Protein AF-A0A5C8MM59-F1 (afdb_monomer_lite)

Foldseek 3Di:
DDFWFWWQDKDDQDADCDDDRGRDRDIDTDGADDPDDDPPDPPNCSHPVVRVVRIDGHD

Radius of gyration: 13.31 Å; chains: 1; bounding box: 32×32×32 Å

Sequence (59 aa):
MAKKIPVLEIFGPTIQGEGMVIGQKTMFVRTAGCDYRCRWCDSAFTWDGSAKEEIRQMT

Structure (mmCIF, N/CA/C/O backbone):
data_AF-A0A5C8MM59-F1
#
_entry.id   AF-A0A5C8MM59-F1
#
loop_
_atom_site.group_PDB
_atom_site.id
_atom_site.type_symbol
_atom_site.label_atom_id
_atom_site.label_alt_id
_atom_site.label_comp_id
_atom_site.label_asym_id
_atom_site.label_entity_id
_atom_site.label_seq_id
_atom_site.pdbx_PDB_ins_code
_atom_site.Cartn_x
_atom_site.Cartn_y
_atom_site.Cartn_z
_atom_site.occupancy
_atom_site.B_iso_or_equiv
_atom_site.auth_seq_id
_atom_site.auth_comp_id
_atom_site.auth_asym_id
_atom_site.auth_atom_id
_atom_site.pdbx_PDB_model_num
ATOM 1 N N . MET A 1 1 ? -23.206 14.163 4.814 1.00 66.25 1 MET A N 1
ATOM 2 C CA . MET A 1 1 ? -22.033 13.609 5.526 1.00 66.25 1 MET A CA 1
ATOM 3 C C . MET A 1 1 ? -21.215 12.805 4.533 1.00 66.25 1 MET A C 1
ATOM 5 O O . MET A 1 1 ? -21.807 12.000 3.823 1.00 66.25 1 MET A O 1
ATOM 9 N N . ALA A 1 2 ? -19.905 13.042 4.441 1.00 75.25 2 ALA A N 1
ATOM 10 C CA . ALA A 1 2 ? -19.022 12.191 3.644 1.00 75.25 2 ALA A CA 1
ATOM 11 C C . ALA A 1 2 ? -18.970 10.783 4.264 1.00 75.25 2 ALA A C 1
ATOM 13 O O . ALA A 1 2 ? -18.985 10.643 5.490 1.00 75.25 2 ALA A O 1
ATOM 14 N N . LYS A 1 3 ? -18.973 9.741 3.427 1.00 87.75 3 LYS A N 1
ATOM 15 C CA . LYS A 1 3 ? -18.802 8.359 3.895 1.00 87.75 3 LYS A CA 1
ATOM 16 C C . LYS A 1 3 ? -17.350 8.164 4.322 1.00 87.75 3 LYS A C 1
ATOM 18 O O . LYS A 1 3 ? -16.451 8.606 3.616 1.00 87.75 3 LYS A O 1
ATOM 23 N N . LYS A 1 4 ? -17.141 7.489 5.453 1.00 94.31 4 LYS A N 1
ATOM 24 C CA . LYS A 1 4 ? -15.795 7.144 5.917 1.00 94.31 4 LYS A CA 1
ATOM 25 C C . LYS A 1 4 ? -15.188 6.055 5.027 1.00 94.31 4 LYS A C 1
ATOM 27 O O . LYS A 1 4 ? -15.898 5.135 4.620 1.00 94.31 4 LYS A O 1
ATOM 32 N N . ILE A 1 5 ? -13.894 6.168 4.747 1.00 96.31 5 ILE A N 1
ATOM 33 C CA . ILE A 1 5 ? -13.099 5.214 3.972 1.00 96.31 5 ILE A CA 1
ATOM 34 C C . ILE A 1 5 ? -12.214 4.418 4.945 1.00 96.31 5 ILE A C 1
ATOM 36 O O . ILE A 1 5 ? -11.505 5.035 5.746 1.00 96.31 5 ILE A O 1
ATOM 40 N N . PRO A 1 6 ? -12.229 3.073 4.896 1.00 97.06 6 PRO A N 1
ATOM 41 C CA . PRO A 1 6 ? -11.352 2.241 5.712 1.00 97.06 6 PRO A CA 1
ATOM 42 C C . PRO A 1 6 ? -9.940 2.225 5.115 1.00 97.06 6 PRO A C 1
ATOM 44 O O . PRO A 1 6 ? -9.663 1.502 4.158 1.00 97.06 6 PRO A O 1
ATOM 47 N N . VAL A 1 7 ? -9.042 3.027 5.676 1.00 97.88 7 VAL A N 1
ATOM 48 C CA . VAL A 1 7 ? -7.642 3.126 5.251 1.00 97.88 7 VAL A CA 1
ATOM 49 C C . VAL A 1 7 ? -6.764 2.312 6.192 1.00 97.88 7 VAL A C 1
ATOM 51 O O . VAL A 1 7 ? -6.865 2.458 7.404 1.00 97.88 7 VAL A O 1
ATOM 54 N N . LEU A 1 8 ? -5.905 1.464 5.638 1.00 97.81 8 LEU A N 1
ATOM 55 C CA . LEU A 1 8 ? -5.001 0.598 6.390 1.00 97.81 8 LEU A CA 1
ATOM 56 C C . LEU A 1 8 ? -3.607 1.222 6.500 1.00 97.81 8 LEU A C 1
ATOM 58 O O . LEU A 1 8 ? -3.070 1.340 7.594 1.00 97.81 8 LEU A O 1
ATOM 62 N N . GLU A 1 9 ? -3.058 1.718 5.392 1.00 97.44 9 GLU A N 1
ATOM 63 C CA . GLU A 1 9 ? -1.773 2.418 5.406 1.00 97.44 9 GLU A CA 1
ATOM 64 C C . GLU A 1 9 ? -1.737 3.586 4.422 1.00 97.44 9 GLU A C 1
ATOM 66 O O . GLU A 1 9 ? -2.355 3.564 3.354 1.00 97.44 9 GLU A O 1
ATOM 71 N N . ILE A 1 10 ? -0.986 4.617 4.806 1.00 97.75 10 ILE A N 1
ATOM 72 C CA . ILE A 1 10 ? -0.629 5.751 3.957 1.00 97.75 10 ILE A CA 1
ATOM 73 C C . ILE A 1 10 ? 0.877 5.925 4.068 1.00 97.75 10 ILE A C 1
ATOM 75 O O . ILE A 1 10 ? 1.390 6.138 5.167 1.00 97.75 10 ILE A O 1
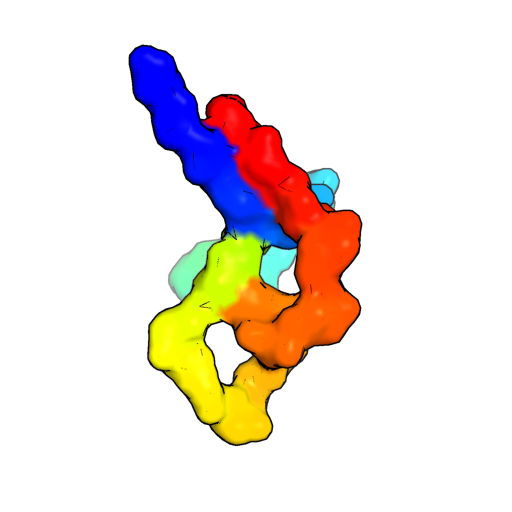ATOM 79 N N . PHE A 1 11 ? 1.582 5.858 2.943 1.00 98.12 11 PHE A N 1
ATOM 80 C CA . PHE A 1 11 ? 3.032 6.004 2.927 1.00 98.12 11 PHE A CA 1
ATOM 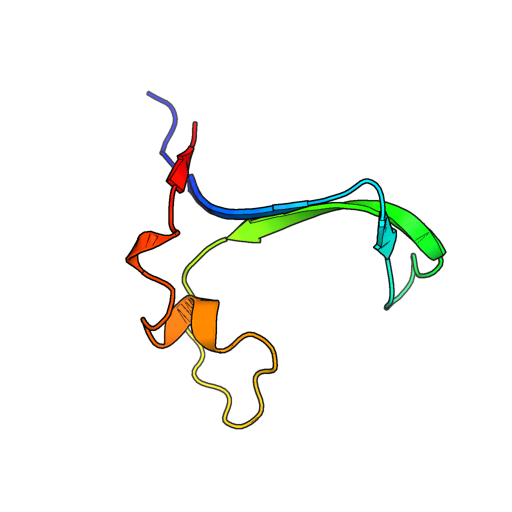81 C C . PHE A 1 11 ? 3.526 6.677 1.649 1.00 98.12 11 PHE A C 1
ATOM 83 O O . PHE A 1 11 ? 2.855 6.712 0.615 1.00 98.12 11 PHE A O 1
ATOM 90 N N . GLY A 1 12 ? 4.725 7.238 1.751 1.00 97.00 12 GLY A N 1
ATOM 91 C CA . GLY A 1 12 ? 5.393 7.972 0.691 1.00 97.00 12 GLY A CA 1
ATOM 92 C C . GLY A 1 12 ? 5.877 9.354 1.151 1.00 97.00 12 GLY A C 1
ATOM 93 O O . GLY A 1 12 ? 5.724 9.704 2.323 1.00 97.00 12 GLY A O 1
ATOM 94 N N . PRO A 1 13 ? 6.461 10.146 0.237 1.00 97.31 13 PRO A N 1
ATOM 95 C CA . PRO A 1 13 ? 6.612 9.838 -1.184 1.00 97.31 13 PRO A CA 1
ATOM 96 C C . PRO A 1 13 ? 7.581 8.672 -1.428 1.00 97.31 13 PRO A C 1
ATOM 98 O O . PRO A 1 13 ? 8.666 8.625 -0.858 1.00 97.31 13 PRO A O 1
ATOM 101 N N . THR A 1 14 ? 7.180 7.735 -2.284 1.00 98.31 14 THR A N 1
ATOM 102 C CA . THR A 1 14 ? 7.991 6.598 -2.753 1.00 98.31 14 THR A CA 1
ATOM 103 C C . THR A 1 14 ? 7.842 6.451 -4.272 1.00 98.31 14 THR A C 1
ATOM 105 O O . THR A 1 14 ? 7.224 7.301 -4.911 1.00 98.31 14 THR A O 1
ATOM 108 N N . ILE A 1 15 ? 8.423 5.418 -4.872 1.00 98.44 15 ILE A N 1
ATOM 109 C CA . ILE A 1 15 ? 8.391 5.151 -6.312 1.00 98.44 15 ILE A CA 1
ATOM 110 C C . ILE A 1 15 ? 7.329 4.085 -6.626 1.00 98.44 15 ILE A C 1
ATOM 112 O O . ILE A 1 15 ? 7.278 3.062 -5.949 1.00 98.44 15 ILE A O 1
ATOM 116 N N . GLN A 1 16 ? 6.492 4.297 -7.650 1.00 98.56 16 GLN A N 1
ATOM 117 C CA . GLN A 1 16 ? 5.634 3.239 -8.199 1.00 98.56 16 GLN A CA 1
ATOM 118 C C . GLN A 1 16 ? 6.519 2.133 -8.789 1.00 98.56 16 GLN A C 1
ATOM 120 O O . GLN A 1 16 ? 7.324 2.395 -9.681 1.00 98.56 16 GLN A O 1
ATOM 125 N N . GLY A 1 17 ? 6.371 0.911 -8.285 1.00 98.44 17 GLY A N 1
ATOM 126 C CA . GLY A 1 17 ? 7.199 -0.235 -8.656 1.00 98.44 17 GLY A CA 1
ATOM 127 C C . GLY A 1 17 ? 6.710 -1.009 -9.878 1.00 98.44 17 GLY A C 1
ATOM 128 O O . GLY A 1 17 ? 7.459 -1.837 -10.383 1.00 98.44 17 GLY A O 1
ATOM 129 N N . GLU A 1 18 ? 5.489 -0.759 -10.364 1.00 98.56 18 GLU A N 1
ATOM 130 C CA . GLU A 1 18 ? 4.853 -1.614 -11.375 1.00 98.56 18 GLU A CA 1
ATOM 131 C C . GLU A 1 18 ? 4.026 -0.853 -12.428 1.00 98.56 18 GLU A C 1
ATOM 133 O O . GLU A 1 18 ? 3.611 0.296 -12.244 1.00 98.56 18 GLU A O 1
ATOM 138 N N . GLY A 1 19 ? 3.744 -1.536 -13.543 1.00 98.31 19 GLY A N 1
ATOM 139 C CA . GLY A 1 19 ? 2.815 -1.085 -14.581 1.00 98.31 19 GLY A CA 1
ATOM 140 C C . GLY A 1 19 ? 3.328 0.070 -15.448 1.00 98.31 19 GLY A C 1
ATOM 141 O O . GLY A 1 19 ? 4.526 0.291 -15.598 1.00 98.31 19 GLY A O 1
ATOM 142 N N . MET A 1 20 ? 2.393 0.811 -16.053 1.00 98.56 20 MET A N 1
ATOM 143 C CA . MET A 1 20 ? 2.700 1.849 -17.053 1.00 98.56 20 MET A CA 1
ATOM 144 C C . MET A 1 20 ? 3.426 3.076 -16.488 1.00 98.56 20 MET A C 1
ATOM 146 O O . MET A 1 20 ? 4.074 3.795 -17.241 1.00 98.56 20 MET A O 1
ATOM 150 N N . VAL A 1 21 ? 3.294 3.338 -15.184 1.00 98.25 21 VAL A N 1
ATOM 151 C CA . VAL A 1 21 ? 3.891 4.506 -14.510 1.00 98.25 21 VAL A CA 1
ATOM 152 C C . VAL A 1 21 ? 4.964 4.095 -13.499 1.00 98.25 21 VAL A C 1
ATOM 154 O O . VAL A 1 21 ? 5.218 4.804 -12.526 1.00 98.25 21 VAL A O 1
ATOM 157 N N . ILE A 1 22 ? 5.597 2.941 -13.730 1.00 98.56 22 ILE A N 1
ATOM 158 C CA . ILE A 1 22 ? 6.776 2.500 -12.982 1.00 98.56 22 ILE A CA 1
ATOM 159 C C . ILE A 1 22 ? 7.857 3.596 -12.980 1.00 98.56 22 ILE A C 1
ATOM 161 O O . ILE A 1 22 ? 8.114 4.236 -13.998 1.00 98.56 22 ILE A O 1
ATOM 165 N N . GLY A 1 23 ? 8.472 3.850 -11.825 1.00 98.44 23 GLY A N 1
ATOM 166 C CA . GLY A 1 23 ? 9.465 4.916 -11.641 1.00 98.44 23 GLY A CA 1
ATOM 167 C C . GLY A 1 23 ? 8.887 6.265 -11.190 1.00 98.44 23 GLY A C 1
ATOM 168 O O . GLY A 1 23 ? 9.641 7.134 -10.749 1.00 98.44 23 GLY A O 1
ATOM 169 N N . GLN A 1 24 ? 7.565 6.451 -11.226 1.00 98.62 24 GLN A N 1
ATOM 170 C CA . GLN A 1 24 ? 6.935 7.7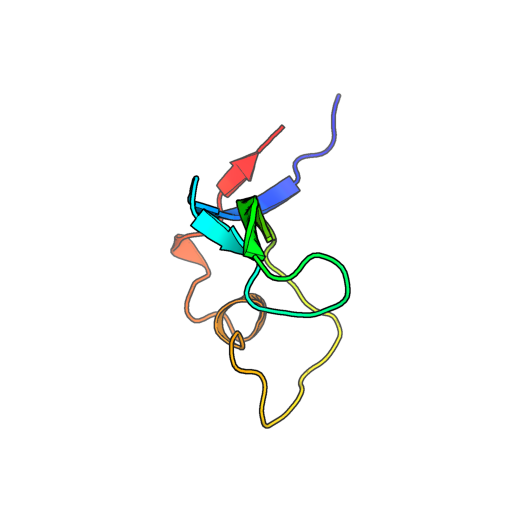07 -10.819 1.00 98.62 24 GLN A CA 1
ATOM 171 C C . GLN A 1 24 ? 6.950 7.888 -9.293 1.00 98.62 24 GLN A C 1
ATOM 173 O O . GLN A 1 24 ? 6.512 7.011 -8.548 1.00 98.62 24 GLN A O 1
ATOM 178 N N . LYS A 1 25 ? 7.373 9.067 -8.816 1.00 98.56 25 LYS A N 1
ATOM 179 C CA . LYS A 1 25 ? 7.243 9.450 -7.400 1.00 98.56 25 LYS A CA 1
ATOM 180 C C . LYS A 1 25 ? 5.768 9.664 -7.044 1.00 98.56 25 LYS A C 1
ATOM 182 O O . LYS A 1 25 ? 5.116 10.501 -7.669 1.00 98.56 25 LYS A O 1
ATOM 187 N N . THR A 1 26 ? 5.268 8.959 -6.031 1.00 98.38 26 THR A N 1
ATOM 188 C CA . THR A 1 26 ? 3.855 8.967 -5.625 1.00 98.38 26 THR A CA 1
ATOM 189 C C . THR A 1 26 ? 3.662 8.729 -4.121 1.00 98.38 26 THR A C 1
ATOM 191 O O . THR A 1 26 ? 4.554 8.238 -3.428 1.00 98.38 26 THR A O 1
ATOM 194 N N . MET A 1 27 ? 2.473 9.075 -3.626 1.00 98.56 27 MET A N 1
ATOM 195 C CA . MET A 1 27 ? 1.934 8.581 -2.356 1.00 98.56 27 MET A CA 1
ATOM 196 C C . MET A 1 27 ? 1.113 7.315 -2.612 1.00 98.56 27 MET A C 1
ATOM 198 O O . MET A 1 27 ? 0.491 7.193 -3.668 1.00 98.56 27 MET A O 1
ATOM 202 N N . PHE A 1 28 ? 1.067 6.413 -1.636 1.00 98.56 28 PHE A N 1
ATOM 203 C CA . PHE A 1 28 ? 0.174 5.258 -1.635 1.00 98.56 28 PHE A CA 1
ATOM 204 C C . PHE A 1 28 ? -0.827 5.363 -0.489 1.00 98.56 28 PHE A C 1
ATOM 206 O O . PHE A 1 28 ? -0.474 5.748 0.626 1.00 98.56 28 PHE A O 1
ATOM 213 N N . VAL A 1 29 ? -2.076 5.003 -0.780 1.00 98.00 29 VAL A N 1
ATOM 214 C CA . VAL A 1 29 ? -3.156 4.838 0.195 1.00 98.00 29 VAL A CA 1
ATOM 215 C C . VAL A 1 2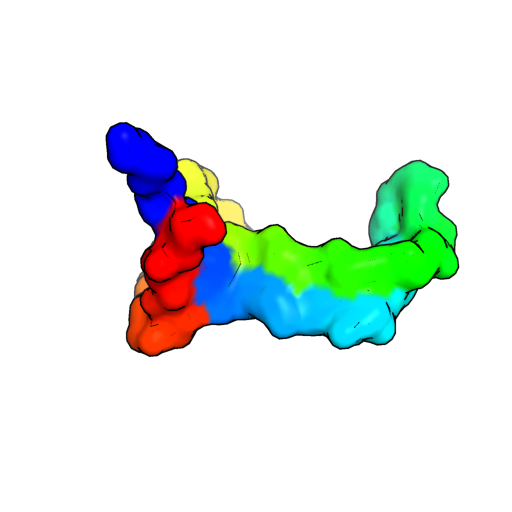9 ? -3.726 3.443 -0.022 1.00 98.00 29 VAL A C 1
ATOM 217 O O . VAL A 1 29 ? -4.350 3.190 -1.053 1.00 98.00 29 VAL A O 1
ATOM 220 N N . ARG A 1 30 ? -3.498 2.529 0.923 1.00 98.12 30 ARG A N 1
ATOM 221 C CA . ARG A 1 30 ? -4.061 1.176 0.872 1.00 98.12 30 ARG A CA 1
ATOM 222 C C . ARG A 1 30 ? -5.317 1.119 1.722 1.00 98.12 30 ARG A C 1
ATOM 224 O O . ARG A 1 30 ? -5.281 1.419 2.913 1.00 98.12 30 ARG A O 1
ATOM 231 N N . THR A 1 31 ? -6.425 0.716 1.119 1.00 97.94 31 THR A N 1
ATOM 232 C CA . THR A 1 31 ? -7.685 0.486 1.827 1.00 97.94 31 THR A CA 1
ATOM 233 C C . THR A 1 31 ? -7.743 -0.918 2.416 1.00 97.94 31 THR A C 1
ATOM 235 O O . THR A 1 31 ? -7.089 -1.836 1.922 1.00 97.94 31 THR A O 1
ATOM 238 N N . ALA A 1 32 ? -8.557 -1.098 3.452 1.00 97.62 32 ALA A N 1
ATOM 239 C CA . ALA A 1 32 ? -8.877 -2.419 3.976 1.00 97.62 32 ALA A CA 1
ATOM 240 C C . ALA A 1 32 ? -10.096 -3.026 3.267 1.00 97.62 32 ALA A C 1
ATOM 242 O O . ALA A 1 32 ? -11.022 -2.314 2.874 1.00 97.62 32 ALA A O 1
ATOM 243 N N . GLY A 1 33 ? -10.118 -4.355 3.181 1.00 96.50 33 GLY A N 1
ATOM 244 C CA . GLY A 1 33 ? -11.186 -5.126 2.560 1.00 96.50 33 GLY A CA 1
ATOM 245 C C . GLY A 1 33 ? -10.903 -5.487 1.102 1.00 96.50 33 GLY A C 1
ATOM 246 O O . GLY A 1 33 ? -10.485 -4.667 0.292 1.00 96.50 33 GLY A O 1
ATOM 247 N N . CYS A 1 34 ? -11.178 -6.745 0.774 1.00 97.56 34 CYS A N 1
ATOM 248 C CA . CYS A 1 34 ? -11.182 -7.294 -0.575 1.00 97.56 34 CYS A CA 1
ATOM 249 C C . CYS A 1 34 ? -12.309 -8.332 -0.634 1.00 97.56 34 CYS A C 1
ATOM 251 O O . CYS A 1 34 ? -12.588 -8.995 0.368 1.00 97.56 34 CYS A O 1
ATOM 253 N N . ASP A 1 35 ? -12.981 -8.465 -1.766 1.00 97.88 35 ASP A N 1
ATOM 254 C CA . ASP A 1 35 ? -14.000 -9.485 -2.034 1.00 97.88 35 ASP A CA 1
ATOM 255 C C . ASP A 1 35 ? -13.384 -10.827 -2.471 1.00 97.88 35 ASP A C 1
ATOM 257 O O . ASP A 1 35 ? -14.022 -11.873 -2.362 1.00 97.88 35 ASP A O 1
ATOM 261 N N . TYR A 1 36 ? -12.113 -10.821 -2.882 1.00 97.44 36 TYR A N 1
ATOM 262 C CA . TYR A 1 36 ? -11.356 -12.010 -3.273 1.00 97.44 36 TYR A CA 1
ATOM 263 C C . TYR A 1 36 ? -10.537 -12.587 -2.110 1.00 97.44 36 TYR A C 1
ATOM 265 O O . TYR A 1 36 ? -10.256 -11.930 -1.106 1.00 97.44 36 TYR A O 1
ATOM 273 N N . ARG A 1 37 ? -10.149 -13.861 -2.248 1.00 96.69 37 ARG A N 1
ATOM 274 C CA . ARG A 1 37 ? -9.365 -14.633 -1.264 1.00 96.69 37 ARG A CA 1
ATOM 275 C C . ARG A 1 37 ? -8.225 -15.394 -1.950 1.00 96.69 37 ARG A C 1
ATOM 277 O O . ARG A 1 37 ? -8.087 -16.607 -1.805 1.00 96.69 37 ARG A O 1
ATOM 284 N N . CYS A 1 38 ? -7.451 -14.689 -2.778 1.00 97.88 38 CYS A N 1
ATOM 285 C CA . CYS A 1 38 ? -6.375 -15.280 -3.576 1.00 97.88 38 CYS A CA 1
ATOM 286 C C . CYS A 1 38 ? -5.323 -15.955 -2.681 1.00 97.88 38 CYS A C 1
ATOM 288 O O . CYS A 1 38 ? -4.822 -15.343 -1.740 1.00 97.88 38 CYS A O 1
ATOM 290 N N . ARG A 1 39 ? -4.938 -17.196 -3.013 1.00 97.38 39 ARG A N 1
ATOM 291 C CA . ARG A 1 39 ? -3.989 -18.003 -2.217 1.00 97.38 39 ARG A CA 1
ATOM 292 C C . ARG A 1 39 ? -2.582 -17.398 -2.120 1.00 97.38 39 ARG A C 1
ATOM 294 O O . ARG A 1 39 ? -1.870 -17.683 -1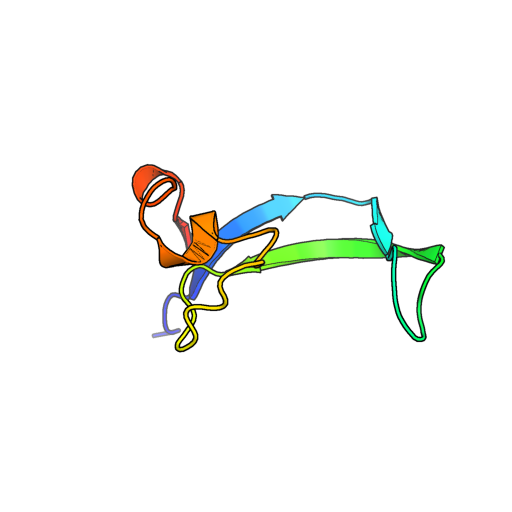.167 1.00 97.38 39 ARG A O 1
ATOM 301 N N . TRP A 1 40 ? -2.180 -16.607 -3.108 1.00 97.31 40 TRP A N 1
ATOM 302 C CA . TRP A 1 40 ? -0.842 -16.018 -3.243 1.00 97.31 40 TRP A CA 1
ATOM 303 C C . TRP A 1 40 ? -0.871 -14.486 -3.138 1.00 97.31 40 TRP A C 1
ATOM 305 O O . TRP A 1 40 ? -0.013 -13.808 -3.688 1.00 97.31 40 TRP A O 1
ATOM 315 N N . CYS A 1 41 ? -1.875 -13.928 -2.455 1.00 98.00 41 CYS A N 1
ATOM 316 C CA . CYS A 1 41 ? -1.952 -12.489 -2.225 1.00 98.00 41 CYS A CA 1
ATOM 317 C C . CYS A 1 41 ? -0.781 -12.032 -1.341 1.00 98.00 41 CYS A C 1
ATOM 319 O O . CYS A 1 41 ? -0.686 -12.436 -0.185 1.00 98.00 41 CYS A O 1
ATOM 321 N N . ASP A 1 42 ? 0.078 -11.168 -1.878 1.00 97.88 42 ASP A N 1
ATOM 322 C CA . ASP A 1 42 ? 1.191 -10.544 -1.148 1.00 97.88 42 ASP A CA 1
ATOM 323 C C . ASP A 1 42 ? 0.728 -9.626 -0.000 1.00 97.88 42 ASP A C 1
ATOM 325 O O . ASP A 1 42 ? 1.459 -9.394 0.958 1.00 97.88 42 ASP A O 1
ATOM 329 N N . SER A 1 43 ? -0.514 -9.146 -0.081 1.00 97.25 43 SER A N 1
ATOM 330 C CA . SER A 1 43 ? -1.126 -8.175 0.822 1.00 97.25 43 SER A CA 1
ATOM 331 C C . SER A 1 43 ? -2.362 -8.756 1.519 1.00 97.25 43 SER A C 1
ATO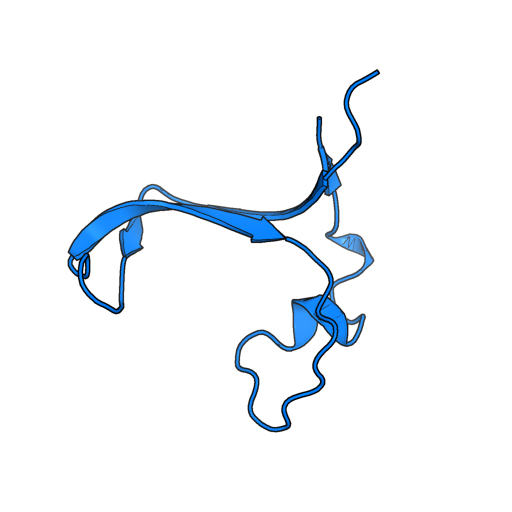M 333 O O . SER A 1 43 ? -3.354 -8.054 1.737 1.00 97.25 43 SER A O 1
ATOM 335 N N . ALA A 1 44 ? -2.340 -10.056 1.844 1.00 97.94 44 ALA A N 1
ATOM 336 C CA . ALA A 1 44 ? -3.479 -10.769 2.436 1.00 97.94 44 ALA A CA 1
ATOM 337 C C . ALA A 1 44 ? -3.978 -10.145 3.753 1.00 97.94 44 ALA A C 1
ATOM 339 O O . ALA A 1 44 ? -5.180 -10.173 4.029 1.00 97.94 44 ALA A O 1
ATOM 340 N N . PHE A 1 45 ? -3.085 -9.472 4.491 1.00 97.06 45 PHE A N 1
ATOM 341 C CA . PHE A 1 45 ? -3.396 -8.738 5.722 1.00 97.06 45 PHE A CA 1
ATOM 342 C C . PHE A 1 45 ? -4.500 -7.680 5.561 1.00 97.06 45 PHE A C 1
ATOM 344 O O . PHE A 1 45 ? -5.180 -7.326 6.524 1.00 97.06 45 PHE A O 1
ATOM 351 N N . THR A 1 46 ? -4.744 -7.216 4.331 1.00 97.31 46 THR A N 1
ATOM 352 C CA . THR A 1 46 ? -5.846 -6.296 4.008 1.00 97.31 46 THR A CA 1
ATOM 353 C C . THR A 1 46 ? -7.237 -6.902 4.197 1.00 97.31 46 THR A C 1
ATOM 355 O O . THR A 1 46 ? -8.208 -6.152 4.325 1.00 97.31 46 THR A O 1
ATOM 358 N N . TRP A 1 47 ? -7.366 -8.233 4.206 1.00 97.00 47 TRP A N 1
ATOM 359 C CA . TRP A 1 47 ? -8.659 -8.920 4.263 1.00 97.00 47 TRP A CA 1
ATOM 360 C C . TRP A 1 47 ? -8.707 -10.151 5.176 1.00 97.00 47 TRP A C 1
ATOM 362 O O . TRP A 1 47 ? -9.808 -10.559 5.552 1.00 97.00 47 TRP A O 1
ATOM 372 N N . ASP A 1 48 ? -7.574 -10.746 5.552 1.00 96.44 48 ASP A N 1
ATOM 373 C CA . ASP A 1 48 ? -7.526 -11.935 6.421 1.00 96.44 48 ASP A CA 1
ATOM 374 C C . ASP A 1 48 ? -7.805 -11.622 7.905 1.00 96.44 48 ASP A C 1
ATOM 376 O O . ASP A 1 48 ? -8.126 -12.507 8.696 1.00 96.44 48 ASP A O 1
ATOM 380 N N . GLY A 1 49 ? -7.761 -10.339 8.266 1.00 94.12 49 GLY A N 1
ATOM 381 C CA . GLY A 1 49 ? -8.074 -9.829 9.589 1.00 94.12 49 GLY A CA 1
ATOM 382 C C . GLY A 1 49 ? -6.880 -9.642 10.524 1.00 94.12 49 GLY A C 1
ATOM 383 O O . GLY A 1 49 ? -7.089 -9.148 11.630 1.00 94.12 49 GLY A O 1
ATOM 384 N N . SER A 1 50 ? -5.666 -9.988 10.096 1.00 96.56 50 SER A N 1
ATOM 385 C CA . SER A 1 50 ? -4.438 -9.832 10.886 1.00 96.56 50 SER A CA 1
ATOM 386 C C . SER A 1 50 ? -4.111 -8.369 11.215 1.00 96.56 50 SER A C 1
ATOM 388 O O . SER A 1 50 ? -3.635 -8.098 12.311 1.00 96.56 50 SER A O 1
ATOM 390 N N . ALA A 1 51 ? -4.457 -7.430 10.328 1.00 95.69 51 ALA A N 1
ATOM 391 C CA . ALA A 1 51 ? -4.218 -5.990 10.491 1.00 95.69 51 ALA A CA 1
ATOM 392 C C . ALA A 1 51 ? -5.488 -5.181 10.847 1.00 95.69 51 ALA A C 1
ATOM 394 O O . ALA A 1 51 ? -5.589 -3.991 10.552 1.00 95.69 51 ALA A O 1
ATOM 395 N N . LYS A 1 52 ? -6.509 -5.806 11.457 1.00 94.69 52 LYS A N 1
ATOM 396 C CA . LYS A 1 52 ? -7.790 -5.129 11.775 1.00 94.69 52 LYS A CA 1
ATOM 397 C C . LYS A 1 52 ? -7.633 -3.892 12.657 1.00 94.69 52 LYS A C 1
ATOM 399 O O . LYS A 1 52 ? -8.305 -2.892 12.411 1.00 94.69 52 LYS A O 1
ATOM 404 N N . GLU A 1 53 ? -6.751 -3.961 13.648 1.00 96.19 53 GLU A N 1
ATOM 405 C CA . GLU A 1 53 ? -6.525 -2.881 14.617 1.00 96.19 53 GLU A CA 1
ATOM 406 C C . GLU A 1 53 ? -5.813 -1.663 14.000 1.00 96.19 53 GLU A C 1
ATOM 408 O O . GLU A 1 53 ? -5.813 -0.577 14.575 1.00 96.19 53 GLU A O 1
ATOM 413 N N . GLU A 1 54 ? -5.236 -1.813 12.806 1.00 96.19 54 GLU A N 1
ATOM 414 C CA . GLU A 1 54 ? -4.522 -0.744 12.100 1.00 96.19 54 GLU A CA 1
ATOM 415 C C . GLU A 1 54 ? -5.457 0.107 11.223 1.00 96.19 54 GLU A C 1
ATOM 417 O O . GLU A 1 54 ? -5.088 1.203 10.796 1.00 96.19 54 GLU A O 1
ATOM 422 N N . ILE A 1 55 ? -6.690 -0.357 10.981 1.00 96.81 55 ILE A N 1
ATOM 423 C CA . ILE A 1 55 ? -7.641 0.289 10.072 1.00 96.81 55 ILE A CA 1
ATOM 424 C C . ILE A 1 55 ? -8.163 1.603 10.665 1.00 96.81 55 ILE A C 1
ATOM 426 O O . ILE A 1 55 ? -8.839 1.640 11.694 1.00 96.81 55 ILE A O 1
ATOM 430 N N . ARG A 1 56 ? -7.949 2.700 9.938 1.00 97.06 56 ARG A N 1
ATOM 431 C CA . ARG A 1 56 ? -8.427 4.046 10.266 1.00 97.06 56 ARG A CA 1
ATOM 432 C C . ARG A 1 56 ? -9.610 4.427 9.387 1.00 97.06 56 ARG A C 1
ATOM 434 O O . ARG A 1 56 ? -9.560 4.323 8.166 1.00 97.06 56 ARG A O 1
ATOM 441 N N . GLN A 1 57 ? -10.675 4.920 10.009 1.00 95.94 57 GLN A N 1
ATOM 442 C CA . GLN A 1 57 ? -11.850 5.432 9.305 1.00 95.94 57 GLN A CA 1
ATOM 443 C C . GLN A 1 57 ? -11.650 6.915 8.978 1.00 95.94 57 GLN A C 1
ATOM 445 O O . GLN A 1 57 ? -11.836 7.770 9.846 1.00 95.94 57 GLN A O 1
ATOM 450 N N . MET A 1 58 ? -11.255 7.210 7.740 1.00 93.69 58 MET A N 1
ATOM 451 C CA . MET A 1 58 ? -10.905 8.561 7.282 1.00 93.69 58 MET A CA 1
ATOM 452 C C . MET A 1 58 ? -12.039 9.194 6.472 1.00 93.69 58 MET A C 1
ATOM 454 O O . MET A 1 58 ? -12.863 8.480 5.906 1.00 93.69 58 MET A O 1
ATOM 458 N N . THR A 1 59 ? -12.107 10.523 6.446 1.00 88.56 59 THR A N 1
ATOM 459 C CA . THR A 1 59 ? -13.117 11.312 5.713 1.00 88.56 59 THR A CA 1
ATOM 460 C C . THR A 1 59 ? -12.503 12.092 4.575 1.00 88.56 59 THR A C 1
ATOM 462 O O . THR A 1 59 ? -11.393 12.620 4.807 1.00 88.56 59 THR A O 1
#

pLDDT: mean 96.14, std 5.23, range [66.25, 98.62]

Secondary structure (DSSP, 8-state):
-PPPEEEEEEEEEEE--SGGGTT-EEEEEEES--S---TT-TTGGGTSSTTGGG-EEE-